Protein AF-W2S623-F1 (afdb_monomer_lite)

Organism: Cyphellophora europaea (strain CBS 101466) (NCBI:txid1220924)

pLDDT: mean 78.32, std 17.75, range [40.81, 97.12]

Radius of gyration: 12.76 Å; chains: 1; bounding box: 41×24×26 Å

Secondary structure (DSSP, 8-state):
--PPP-GGG--EEEEESSHHHHHHHHHT-SEEEPPPTT--TT---EEEEEEETTEEEEEEEPPTT--SHHHHHHHGGG-

Sequence (79 aa):
TMSSLTVQDYHIGWICALEDEMAAAIAMLDEEHSIIAGQDKQDYNSYMLGRIHQHNVVIAYMPAGVNGVVSVAIVVKNI

Structure (mmCIF, N/CA/C/O backbone):
data_AF-W2S623-F1
#
_entry.id   AF-W2S623-F1
#
loop_
_atom_site.group_PDB
_atom_site.id
_atom_site.type_symbol
_atom_site.label_atom_id
_atom_site.label_alt_id
_atom_site.label_comp_id
_atom_site.label_asym_id
_atom_site.label_entity_id
_atom_site.label_seq_id
_atom_site.pdbx_PDB_ins_code
_atom_site.Cartn_x
_atom_site.Cartn_y
_atom_site.Cartn_z
_atom_site.occupancy
_atom_site.B_iso_or_equiv
_atom_site.auth_seq_id
_atom_site.auth_comp_id
_atom_site.auth_asym_id
_atom_site.auth_atom_id
_atom_site.pdbx_PDB_model_num
ATOM 1 N N . THR A 1 1 ? -23.641 5.837 8.019 1.00 40.81 1 THR A N 1
ATOM 2 C CA . THR A 1 1 ? -22.624 6.906 8.077 1.00 40.81 1 THR A CA 1
ATOM 3 C C . THR A 1 1 ? -21.339 6.315 7.549 1.00 40.81 1 THR A C 1
ATOM 5 O O . THR A 1 1 ? -20.930 5.292 8.075 1.00 40.81 1 THR A O 1
ATOM 8 N N . MET A 1 2 ? -20.769 6.853 6.466 1.00 49.97 2 MET A N 1
ATOM 9 C CA . MET A 1 2 ? -19.445 6.413 6.004 1.00 49.97 2 MET A CA 1
ATOM 10 C C . MET A 1 2 ? -18.440 6.799 7.089 1.00 49.97 2 MET A C 1
ATOM 12 O O . MET A 1 2 ? -18.205 7.982 7.329 1.00 49.97 2 MET A O 1
ATOM 16 N N . SER A 1 3 ? -17.972 5.809 7.840 1.00 61.16 3 SER A N 1
ATOM 17 C CA . SER A 1 3 ? -16.940 5.969 8.856 1.00 61.16 3 SER A CA 1
ATOM 18 C C . SER A 1 3 ? -15.660 6.451 8.180 1.00 61.16 3 SER A C 1
ATOM 20 O O . SER A 1 3 ? -15.204 5.841 7.218 1.00 61.16 3 SER A O 1
ATOM 22 N N . SER A 1 4 ? -15.107 7.564 8.662 1.00 80.06 4 SER A N 1
ATOM 23 C CA . SER A 1 4 ? -13.804 8.049 8.209 1.00 80.06 4 SER A CA 1
ATOM 24 C C . SER A 1 4 ? -12.740 7.060 8.664 1.00 80.06 4 SER A C 1
ATOM 26 O O . SER A 1 4 ? -12.597 6.856 9.867 1.00 80.06 4 SER A O 1
ATOM 28 N N . LEU A 1 5 ? -12.011 6.475 7.717 1.00 88.19 5 LEU A N 1
ATOM 29 C CA . LEU A 1 5 ? -10.880 5.604 8.021 1.00 88.19 5 LEU A CA 1
ATOM 30 C C . LEU A 1 5 ? -9.714 6.430 8.573 1.00 88.19 5 LEU A C 1
ATOM 32 O O . LEU A 1 5 ? -9.459 7.549 8.113 1.00 88.19 5 LEU A O 1
ATOM 36 N N . THR A 1 6 ? -9.004 5.878 9.549 1.00 89.31 6 THR A N 1
ATOM 37 C CA . THR A 1 6 ? -7.767 6.431 10.103 1.00 89.31 6 THR A CA 1
ATOM 38 C C . THR A 1 6 ? -6.596 5.491 9.833 1.00 89.31 6 THR A C 1
ATOM 40 O O . THR A 1 6 ? -6.769 4.360 9.384 1.00 89.31 6 THR A O 1
ATOM 43 N N . VAL A 1 7 ? -5.370 5.946 10.105 1.00 87.38 7 VAL A N 1
ATOM 44 C CA . VAL A 1 7 ? -4.164 5.116 9.926 1.00 87.38 7 VAL A CA 1
ATOM 45 C C . VAL A 1 7 ? -4.209 3.822 10.748 1.00 87.38 7 VAL A C 1
ATOM 47 O O . VAL A 1 7 ? -3.646 2.818 10.336 1.00 87.38 7 VAL A O 1
ATOM 50 N N . GLN A 1 8 ? -4.929 3.814 11.874 1.00 89.25 8 GLN A N 1
ATOM 51 C CA . GLN A 1 8 ? -5.098 2.642 12.738 1.00 89.25 8 GLN A CA 1
ATOM 52 C C . GLN A 1 8 ? -6.009 1.565 12.134 1.00 89.25 8 GLN A C 1
ATOM 54 O O . GLN A 1 8 ? -6.016 0.444 12.629 1.00 89.25 8 GLN A O 1
ATOM 59 N N . ASP A 1 9 ? -6.762 1.874 11.077 1.00 92.31 9 ASP A N 1
ATOM 60 C CA . ASP A 1 9 ? -7.641 0.901 10.427 1.00 92.31 9 ASP A CA 1
ATOM 61 C C . ASP A 1 9 ? -6.894 -0.003 9.434 1.00 92.31 9 ASP A C 1
ATOM 63 O O . ASP A 1 9 ? -7.462 -0.986 8.949 1.00 92.31 9 ASP A O 1
ATOM 67 N N . TYR A 1 10 ? -5.626 0.296 9.137 1.00 92.12 10 TYR A N 1
ATOM 68 C CA . TYR A 1 10 ? -4.807 -0.428 8.170 1.00 92.12 10 TYR A CA 1
ATOM 69 C C . TYR A 1 10 ? -3.806 -1.322 8.880 1.00 92.12 10 TYR A C 1
ATOM 71 O O . TYR A 1 10 ? -2.944 -0.864 9.623 1.00 92.12 10 TYR A O 1
ATOM 79 N N . HIS A 1 11 ? -3.918 -2.619 8.616 1.00 93.00 11 HIS A N 1
ATOM 80 C CA . HIS A 1 11 ? -3.170 -3.644 9.343 1.00 93.00 11 HIS A CA 1
ATOM 81 C C . HIS A 1 11 ? -2.249 -4.458 8.430 1.00 93.00 11 HIS A C 1
ATOM 83 O O . HIS A 1 11 ? -1.457 -5.264 8.912 1.00 93.00 11 HIS A O 1
ATOM 89 N N . ILE A 1 12 ? -2.368 -4.273 7.113 1.00 94.81 12 ILE A N 1
ATOM 90 C CA . ILE A 1 12 ? -1.579 -4.979 6.107 1.00 94.81 12 ILE A CA 1
ATOM 91 C C . ILE A 1 12 ? -0.884 -3.942 5.228 1.00 94.81 12 ILE A C 1
ATOM 93 O O . ILE A 1 12 ? -1.541 -3.105 4.611 1.00 94.81 12 ILE A O 1
ATOM 97 N N . GLY A 1 13 ? 0.444 -4.026 5.165 1.00 92.44 13 GLY A N 1
ATOM 98 C CA . GLY A 1 13 ? 1.272 -3.290 4.216 1.00 92.44 13 GLY A CA 1
ATOM 99 C C . GLY A 1 13 ? 1.738 -4.207 3.085 1.00 92.44 13 GLY A C 1
ATOM 100 O O . GLY A 1 13 ? 2.280 -5.280 3.345 1.00 92.44 13 GLY A O 1
ATOM 101 N N . TRP A 1 14 ? 1.547 -3.785 1.839 1.00 93.44 14 TRP A N 1
ATOM 102 C CA . TRP A 1 14 ? 2.051 -4.440 0.637 1.00 93.44 14 TRP A CA 1
ATOM 103 C C . TRP A 1 14 ? 3.094 -3.540 -0.021 1.00 93.44 14 TRP A C 1
ATOM 105 O O . TRP A 1 14 ? 2.774 -2.491 -0.567 1.00 93.44 14 TRP A O 1
ATOM 115 N N . ILE A 1 15 ? 4.356 -3.956 0.018 1.00 90.31 15 ILE A N 1
ATOM 116 C CA . ILE A 1 15 ? 5.462 -3.220 -0.597 1.00 90.31 15 ILE A CA 1
ATOM 117 C C . ILE A 1 15 ? 5.675 -3.724 -2.024 1.00 90.31 15 ILE A C 1
ATOM 119 O O . ILE A 1 15 ? 5.874 -4.920 -2.227 1.00 90.31 15 ILE A O 1
ATOM 123 N N . CYS A 1 16 ? 5.666 -2.814 -2.992 1.00 87.25 16 CYS A N 1
ATOM 124 C CA . CYS A 1 16 ? 5.972 -3.094 -4.391 1.00 87.25 16 CYS A CA 1
ATOM 125 C C . CYS A 1 16 ? 7.307 -2.443 -4.756 1.00 87.25 16 CYS A C 1
ATOM 127 O O . CYS A 1 16 ? 7.489 -1.234 -4.593 1.00 87.25 16 CYS A O 1
ATOM 129 N N . ALA A 1 17 ? 8.250 -3.248 -5.239 1.00 81.00 17 ALA A N 1
ATOM 130 C CA . ALA A 1 17 ? 9.561 -2.784 -5.678 1.00 81.00 17 ALA A CA 1
ATOM 131 C C . ALA A 1 17 ? 9.563 -2.389 -7.160 1.00 81.00 17 ALA A C 1
ATOM 133 O O . ALA A 1 17 ? 10.381 -1.564 -7.569 1.00 81.00 17 ALA A O 1
ATOM 134 N N . LEU A 1 18 ? 8.668 -2.987 -7.950 1.00 82.25 18 LEU A N 1
ATOM 135 C CA . LEU A 1 18 ? 8.553 -2.787 -9.392 1.00 82.25 18 LEU A CA 1
ATOM 136 C C . LEU A 1 18 ? 7.204 -2.168 -9.771 1.00 82.25 18 LEU A C 1
ATOM 138 O O . LEU A 1 18 ? 6.191 -2.383 -9.104 1.00 82.25 18 LEU A O 1
ATOM 142 N N . GLU A 1 19 ? 7.182 -1.451 -10.896 1.00 82.44 19 GLU A N 1
ATOM 143 C CA . GLU A 1 19 ? 5.948 -0.879 -11.452 1.00 82.44 19 GLU A CA 1
ATOM 144 C C . GLU A 1 19 ? 4.909 -1.963 -11.776 1.00 82.44 19 GLU A C 1
ATOM 146 O O . GLU A 1 19 ? 3.727 -1.770 -11.505 1.00 82.44 19 GLU A O 1
ATOM 151 N N . ASP A 1 20 ? 5.343 -3.127 -12.271 1.00 86.31 20 ASP A N 1
ATOM 152 C CA . ASP A 1 20 ? 4.448 -4.253 -12.572 1.00 86.31 20 ASP A CA 1
ATOM 153 C C . ASP A 1 20 ? 3.799 -4.836 -11.304 1.00 86.31 20 ASP A C 1
ATOM 155 O O . ASP A 1 20 ? 2.622 -5.199 -11.310 1.00 86.31 20 ASP A O 1
ATOM 159 N N . GLU A 1 21 ? 4.546 -4.895 -10.196 1.00 89.62 21 GLU A N 1
ATOM 160 C CA . GLU A 1 21 ? 4.028 -5.350 -8.899 1.00 89.62 21 GLU A CA 1
ATOM 161 C C . GLU A 1 21 ? 3.010 -4.355 -8.346 1.00 89.62 21 GLU A C 1
ATOM 163 O O . GLU A 1 21 ? 1.942 -4.759 -7.891 1.00 89.62 21 GLU A O 1
ATOM 168 N N . MET A 1 22 ? 3.317 -3.057 -8.441 1.00 89.12 22 MET A N 1
ATOM 169 C CA . MET A 1 22 ? 2.396 -1.988 -8.068 1.00 89.12 22 MET A CA 1
ATOM 170 C C . MET A 1 22 ? 1.111 -2.083 -8.894 1.00 89.12 22 MET A C 1
ATOM 172 O O . MET A 1 22 ? 0.024 -2.094 -8.323 1.00 89.12 22 MET A O 1
ATOM 176 N N . ALA A 1 23 ? 1.215 -2.194 -10.220 1.00 90.31 23 ALA A N 1
ATOM 177 C CA . ALA A 1 23 ? 0.057 -2.298 -11.102 1.00 90.31 23 ALA A CA 1
ATOM 178 C C . ALA A 1 23 ? -0.820 -3.509 -10.749 1.00 90.31 23 ALA A C 1
ATOM 180 O O . ALA A 1 23 ? -2.043 -3.386 -10.684 1.00 90.31 23 ALA A O 1
ATOM 181 N N . ALA A 1 24 ? -0.203 -4.660 -10.465 1.00 94.44 24 ALA A N 1
ATOM 182 C CA . ALA A 1 24 ? -0.921 -5.850 -10.028 1.00 94.44 24 ALA A CA 1
ATOM 183 C C . ALA A 1 24 ? -1.597 -5.652 -8.661 1.00 94.44 24 ALA A C 1
ATOM 185 O O . ALA A 1 24 ? -2.775 -5.967 -8.521 1.00 94.44 24 ALA A O 1
ATOM 186 N N . ALA A 1 25 ? -0.890 -5.101 -7.670 1.00 94.25 25 ALA A N 1
ATOM 187 C CA . ALA A 1 25 ? -1.427 -4.867 -6.330 1.00 94.25 25 ALA A CA 1
ATOM 188 C C . ALA A 1 25 ? -2.617 -3.895 -6.352 1.00 94.25 25 ALA A C 1
ATOM 190 O O . ALA A 1 25 ? -3.641 -4.153 -5.722 1.00 94.25 25 ALA A O 1
ATOM 191 N N . ILE A 1 26 ? -2.504 -2.815 -7.130 1.00 93.19 26 ILE A N 1
ATOM 192 C CA . ILE A 1 26 ? -3.581 -1.848 -7.360 1.00 93.19 26 ILE A CA 1
ATOM 193 C C . ILE A 1 26 ? -4.790 -2.535 -8.006 1.00 93.19 26 ILE A C 1
ATOM 195 O O . ILE A 1 26 ? -5.911 -2.381 -7.530 1.00 93.19 26 ILE A O 1
ATOM 199 N N . ALA A 1 27 ? -4.568 -3.343 -9.046 1.00 95.69 27 ALA A N 1
ATOM 200 C CA . ALA A 1 27 ? -5.638 -4.059 -9.739 1.00 95.69 27 ALA A CA 1
ATOM 201 C C . ALA A 1 27 ? -6.356 -5.104 -8.863 1.00 95.69 27 ALA A C 1
ATOM 203 O O . ALA A 1 27 ? -7.447 -5.547 -9.219 1.00 95.69 27 ALA A O 1
ATOM 204 N N . MET A 1 28 ? -5.756 -5.512 -7.739 1.00 96.81 28 MET A N 1
ATOM 205 C CA . MET A 1 28 ? -6.364 -6.432 -6.774 1.00 96.81 28 MET A CA 1
ATOM 206 C C . MET A 1 28 ? -7.255 -5.743 -5.731 1.00 96.81 28 MET A C 1
ATOM 208 O O . MET A 1 28 ? -7.884 -6.446 -4.940 1.00 96.81 28 MET A O 1
ATOM 212 N N . LEU A 1 29 ? -7.319 -4.409 -5.697 1.00 97.00 29 LEU A N 1
ATOM 213 C CA . LEU A 1 29 ? -8.196 -3.690 -4.776 1.00 97.00 29 LEU A CA 1
ATOM 214 C C . LEU A 1 29 ? -9.670 -3.843 -5.175 1.00 97.00 29 LEU A C 1
ATOM 216 O O . LEU A 1 29 ? -10.055 -3.588 -6.313 1.00 97.00 29 LEU A O 1
ATOM 220 N N . ASP A 1 30 ? -10.507 -4.184 -4.198 1.00 97.12 30 ASP A N 1
ATOM 221 C CA . ASP A 1 30 ? -11.965 -4.127 -4.332 1.00 97.12 30 ASP A CA 1
ATOM 222 C C . ASP A 1 30 ? -12.486 -2.686 -4.194 1.00 97.12 30 ASP A C 1
ATOM 224 O O . ASP A 1 30 ? -13.548 -2.343 -4.714 1.00 97.12 30 ASP A O 1
ATOM 228 N N . GLU A 1 31 ? -11.765 -1.851 -3.441 1.00 95.56 31 GLU A N 1
ATOM 229 C CA . GLU A 1 31 ? -12.097 -0.454 -3.160 1.00 95.56 31 GLU A CA 1
ATOM 230 C C . GLU A 1 31 ? -10.814 0.359 -2.961 1.00 95.56 31 GLU A C 1
ATOM 232 O O . GLU A 1 31 ? -9.906 -0.079 -2.253 1.00 95.56 31 GLU A O 1
ATOM 237 N N . GLU A 1 32 ? -10.755 1.551 -3.553 1.00 94.69 32 GLU A N 1
ATOM 238 C CA . GLU A 1 32 ? -9.713 2.544 -3.285 1.00 94.69 32 GLU A CA 1
ATOM 239 C C . GLU A 1 32 ? -10.194 3.526 -2.213 1.00 94.69 32 GLU A C 1
ATOM 241 O O . GLU A 1 32 ? -11.315 4.038 -2.265 1.00 94.69 32 GLU A O 1
ATOM 246 N N . HIS A 1 33 ? -9.334 3.816 -1.243 1.00 92.81 33 HIS A N 1
ATOM 247 C CA . HIS A 1 33 ? -9.601 4.774 -0.181 1.00 92.81 33 HIS A CA 1
ATOM 248 C C . HIS A 1 33 ? -8.833 6.076 -0.425 1.00 92.81 33 HIS A C 1
ATOM 250 O O . HIS A 1 33 ? -7.716 6.086 -0.944 1.00 92.81 33 HIS A O 1
ATOM 256 N N . SER A 1 34 ? -9.411 7.194 0.011 1.00 86.88 34 SER A N 1
ATOM 257 C CA . SER A 1 34 ? -8.722 8.486 0.004 1.00 86.88 34 SER A CA 1
ATOM 258 C C . SER A 1 34 ? -7.463 8.455 0.870 1.00 86.88 34 SER A C 1
ATOM 260 O O . SER A 1 34 ? -7.434 7.801 1.913 1.00 86.88 34 SER A O 1
ATOM 262 N N . ILE A 1 35 ? -6.454 9.240 0.482 1.00 77.50 35 ILE A N 1
ATOM 263 C CA . ILE A 1 35 ? -5.257 9.464 1.300 1.00 77.50 35 ILE A CA 1
ATOM 264 C C . ILE A 1 35 ? -5.670 9.952 2.691 1.00 77.50 35 ILE A C 1
ATOM 266 O O . ILE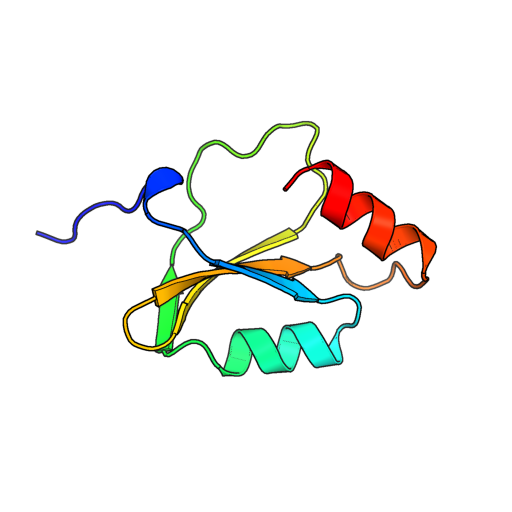 A 1 35 ? -6.440 10.906 2.834 1.00 77.50 35 ILE A O 1
ATOM 270 N N . ILE A 1 36 ? -5.130 9.300 3.717 1.00 74.44 36 ILE A N 1
ATOM 271 C CA . ILE A 1 36 ? -5.384 9.650 5.111 1.00 74.44 36 ILE A CA 1
ATOM 272 C C . ILE A 1 36 ? -4.364 10.696 5.552 1.00 74.44 36 ILE A C 1
ATOM 274 O O . ILE A 1 36 ? -3.166 10.578 5.299 1.00 74.44 36 ILE A O 1
ATOM 278 N N . ALA A 1 37 ? -4.846 11.744 6.218 1.00 70.12 37 ALA A N 1
ATOM 279 C CA . ALA A 1 37 ? -3.991 12.781 6.776 1.00 70.12 37 ALA A CA 1
ATOM 280 C C . ALA A 1 37 ? -3.077 12.198 7.868 1.00 70.12 37 ALA A C 1
ATOM 282 O O . ALA A 1 37 ? -3.553 11.501 8.762 1.00 70.12 37 ALA A O 1
ATOM 283 N N . GLY A 1 38 ? -1.781 12.524 7.827 1.00 69.06 38 GLY A N 1
ATOM 284 C CA . GLY A 1 38 ? -0.829 12.124 8.872 1.00 69.06 38 GLY A CA 1
ATOM 285 C C . GLY A 1 38 ? 0.478 11.498 8.392 1.00 69.06 38 GLY A C 1
ATOM 286 O O . GLY A 1 38 ? 1.279 11.120 9.239 1.00 69.06 38 GLY A O 1
ATOM 287 N N . GLN A 1 39 ? 0.721 11.409 7.080 1.00 71.88 39 GLN A N 1
ATOM 288 C CA . GLN A 1 39 ? 2.030 11.004 6.560 1.00 71.88 39 GLN A CA 1
ATOM 289 C C . GLN A 1 39 ? 3.129 11.949 7.076 1.00 71.88 39 GLN A C 1
ATOM 291 O O . GLN A 1 39 ? 2.965 13.176 7.062 1.00 71.88 39 GLN A O 1
ATOM 296 N N . ASP A 1 40 ? 4.241 11.378 7.546 1.00 75.81 40 ASP A N 1
ATOM 297 C CA . ASP A 1 40 ? 5.403 12.161 7.961 1.00 75.81 40 ASP A CA 1
ATOM 298 C C . ASP A 1 40 ? 5.940 12.950 6.757 1.00 75.81 40 ASP A C 1
ATOM 300 O O . ASP A 1 40 ? 6.048 12.438 5.646 1.00 75.81 40 ASP A O 1
ATOM 304 N N . LYS A 1 41 ? 6.311 14.215 6.968 1.00 74.94 41 LYS A N 1
ATOM 305 C CA . LYS A 1 41 ? 6.889 15.067 5.918 1.00 74.94 41 LYS A CA 1
ATOM 306 C C . LYS A 1 41 ? 8.244 14.561 5.414 1.00 74.94 41 LYS A C 1
ATOM 308 O O . LYS A 1 41 ? 8.699 15.014 4.367 1.00 74.94 41 LYS A O 1
ATOM 313 N N . GLN A 1 42 ? 8.910 13.704 6.183 1.00 75.88 42 GLN A N 1
ATOM 314 C CA . GLN A 1 42 ? 10.165 13.049 5.815 1.00 75.88 42 GLN A CA 1
ATOM 315 C C . GLN A 1 42 ? 9.943 11.698 5.129 1.00 75.88 42 GLN A C 1
ATOM 317 O O . GLN A 1 42 ? 10.913 11.054 4.725 1.00 75.88 42 GLN A O 1
ATOM 322 N N . ASP A 1 43 ? 8.689 11.262 4.999 1.00 75.25 43 ASP A N 1
ATOM 323 C CA . ASP A 1 43 ? 8.361 10.056 4.269 1.00 75.25 43 ASP A CA 1
ATOM 324 C C . ASP A 1 43 ? 8.138 10.369 2.789 1.00 75.25 43 ASP A C 1
ATOM 326 O O . ASP A 1 43 ? 7.139 10.963 2.389 1.00 75.25 43 ASP A O 1
ATOM 330 N N . TYR A 1 44 ? 9.111 9.970 1.975 1.00 72.12 44 TYR A N 1
ATOM 331 C CA . TYR A 1 44 ? 9.111 10.177 0.529 1.00 72.12 44 TYR A CA 1
ATOM 332 C C . TYR A 1 44 ? 8.492 9.005 -0.243 1.00 72.12 44 TYR A C 1
ATOM 334 O O . TYR A 1 44 ? 8.512 9.008 -1.476 1.00 72.12 44 TYR A O 1
ATOM 342 N N . ASN A 1 45 ? 7.968 7.995 0.456 1.00 75.81 45 ASN A N 1
ATOM 343 C CA . ASN A 1 45 ? 7.291 6.872 -0.174 1.00 75.81 45 ASN A CA 1
ATOM 344 C C . ASN A 1 45 ? 5.937 7.303 -0.751 1.00 75.81 45 ASN A C 1
ATOM 346 O O . ASN A 1 45 ? 5.262 8.195 -0.230 1.00 75.81 45 ASN A O 1
ATOM 350 N N . SER A 1 46 ? 5.532 6.644 -1.837 1.00 81.50 46 SER A N 1
ATOM 351 C CA . SER A 1 46 ? 4.174 6.757 -2.364 1.00 81.50 46 SER A CA 1
ATOM 352 C C . SER A 1 46 ? 3.318 5.633 -1.804 1.00 81.50 46 SER A C 1
ATOM 354 O O . SER A 1 46 ? 3.770 4.492 -1.697 1.00 81.50 46 SER A O 1
ATOM 356 N N . TYR A 1 47 ? 2.077 5.962 -1.457 1.00 87.06 47 TYR A N 1
ATOM 357 C CA . TYR A 1 47 ? 1.129 5.006 -0.908 1.00 87.06 47 TYR A CA 1
ATOM 358 C C . TYR A 1 47 ? -0.183 5.049 -1.666 1.00 87.06 47 TYR A C 1
ATOM 360 O O . TYR A 1 47 ? -0.694 6.123 -1.986 1.00 87.06 47 TYR A O 1
ATOM 368 N N . MET A 1 48 ? -0.759 3.871 -1.869 1.00 90.94 48 MET A N 1
ATOM 369 C CA . MET A 1 48 ? -2.157 3.714 -2.225 1.00 90.94 48 MET A CA 1
ATOM 370 C C . MET A 1 48 ? -2.884 2.979 -1.112 1.00 90.94 48 MET A C 1
ATOM 372 O O . MET A 1 48 ? -2.360 2.027 -0.539 1.00 90.94 48 MET A O 1
ATOM 376 N N . LEU A 1 49 ? -4.082 3.438 -0.781 1.00 93.56 49 LEU A N 1
ATOM 377 C CA . LEU A 1 49 ? -4.888 2.875 0.290 1.00 93.56 49 LEU A CA 1
ATOM 378 C C . LEU A 1 49 ? -6.115 2.223 -0.321 1.00 93.56 49 LEU A C 1
ATOM 380 O O . LEU A 1 49 ? -6.716 2.769 -1.243 1.00 93.56 49 LEU A O 1
ATOM 384 N N . GLY A 1 50 ? -6.508 1.074 0.205 1.00 95.25 50 GLY A N 1
ATOM 385 C CA . GLY A 1 50 ? -7.707 0.416 -0.275 1.00 95.25 50 GLY A CA 1
ATOM 386 C C . GLY A 1 50 ? -8.098 -0.785 0.554 1.00 95.25 50 GLY A C 1
ATOM 387 O O . GLY A 1 50 ? -7.615 -0.987 1.672 1.00 95.25 50 GLY A O 1
ATOM 388 N N . ARG A 1 51 ? -8.984 -1.591 -0.017 1.00 96.88 51 ARG A N 1
ATOM 389 C CA . ARG A 1 51 ? -9.486 -2.813 0.590 1.00 96.88 51 ARG A CA 1
ATOM 390 C C . ARG A 1 51 ? -9.335 -3.986 -0.363 1.00 96.88 51 ARG A C 1
ATOM 392 O O . ARG A 1 51 ? -9.712 -3.894 -1.525 1.00 96.88 51 ARG A O 1
ATOM 399 N N . ILE A 1 52 ? -8.828 -5.097 0.161 1.00 97.00 52 ILE A N 1
ATOM 400 C CA . ILE A 1 52 ? -8.892 -6.412 -0.478 1.00 97.00 52 ILE A CA 1
ATOM 401 C C . ILE A 1 52 ? -9.719 -7.298 0.442 1.00 97.00 52 ILE A C 1
ATOM 403 O O . ILE A 1 52 ? -9.346 -7.585 1.582 1.00 97.00 52 ILE A O 1
ATOM 407 N N . HIS A 1 53 ? -10.878 -7.714 -0.037 1.00 95.25 53 HIS A N 1
ATOM 408 C CA . HIS A 1 53 ? -11.887 -8.436 0.709 1.00 95.25 53 HIS A CA 1
ATOM 409 C C . HIS A 1 53 ? -12.292 -7.718 2.014 1.00 95.25 53 HIS A C 1
ATOM 411 O O . HIS A 1 53 ? -12.913 -6.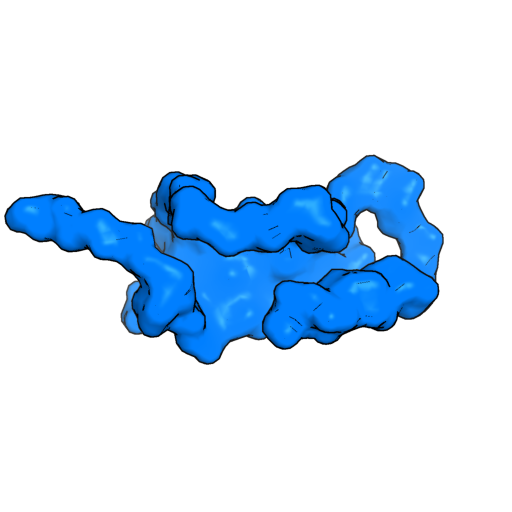654 1.981 1.00 95.25 53 HIS A O 1
ATOM 417 N N . GLN A 1 54 ? -11.968 -8.294 3.174 1.00 95.56 54 GLN A N 1
ATOM 418 C CA . GLN A 1 54 ? -12.263 -7.730 4.499 1.00 95.56 54 GLN A CA 1
ATOM 419 C C . GLN A 1 54 ? -11.072 -6.972 5.103 1.00 95.56 54 GLN A C 1
ATOM 421 O O . GLN A 1 54 ? -11.122 -6.573 6.265 1.00 95.56 54 GLN A O 1
ATOM 426 N N . HIS A 1 55 ? -9.995 -6.786 4.341 1.00 95.94 55 HIS A N 1
ATOM 427 C CA . HIS A 1 55 ? -8.748 -6.231 4.839 1.00 95.94 55 HIS A CA 1
ATOM 428 C C . HIS A 1 55 ? -8.459 -4.866 4.233 1.00 95.94 55 HIS A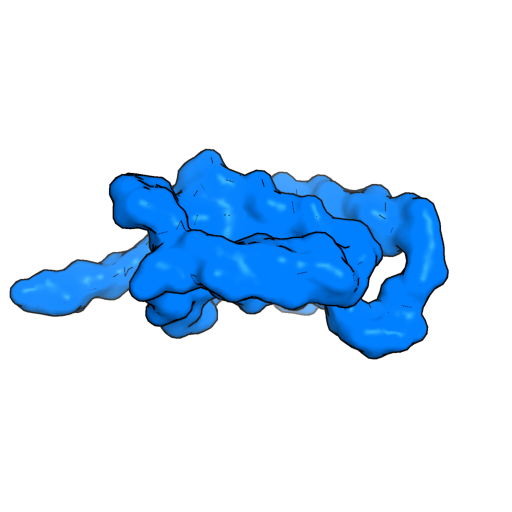 C 1
ATOM 430 O O . HIS A 1 55 ? -8.384 -4.731 3.014 1.00 95.94 55 HIS A O 1
ATOM 436 N N . ASN A 1 56 ? -8.226 -3.875 5.090 1.00 95.38 56 ASN A N 1
ATOM 437 C CA . ASN A 1 56 ? -7.683 -2.588 4.673 1.00 95.38 56 ASN A CA 1
ATOM 438 C C . ASN A 1 56 ? -6.171 -2.727 4.471 1.00 95.38 56 ASN A C 1
ATOM 440 O O . ASN A 1 56 ? -5.452 -3.149 5.386 1.00 95.38 56 ASN A O 1
ATOM 444 N N . VAL A 1 57 ? -5.708 -2.382 3.272 1.00 95.44 57 VAL A N 1
ATOM 445 C CA . VAL A 1 57 ? -4.332 -2.579 2.811 1.00 95.44 57 VAL A CA 1
ATOM 446 C C . VAL A 1 57 ? -3.714 -1.235 2.437 1.00 95.44 57 VAL A C 1
ATOM 448 O O . VAL A 1 57 ? -4.353 -0.402 1.792 1.00 95.44 57 VAL A O 1
ATOM 451 N N . VAL A 1 58 ? -2.462 -1.036 2.846 1.00 93.56 58 VAL A N 1
ATOM 452 C CA . VAL A 1 58 ? -1.590 0.040 2.365 1.00 93.56 58 VAL A CA 1
ATOM 453 C C . VAL A 1 58 ? -0.641 -0.546 1.333 1.00 93.56 58 VAL A C 1
ATOM 455 O O . VAL A 1 58 ? 0.148 -1.422 1.664 1.00 93.56 58 VAL A O 1
ATOM 458 N N . ILE A 1 59 ? -0.683 -0.065 0.098 1.00 92.94 59 ILE A N 1
ATOM 459 C CA . ILE A 1 59 ? 0.281 -0.415 -0.943 1.00 92.94 59 ILE A CA 1
ATOM 460 C C . ILE A 1 59 ? 1.363 0.660 -0.950 1.00 92.94 59 ILE A C 1
ATOM 462 O O . ILE A 1 59 ? 1.104 1.788 -1.357 1.00 92.94 59 ILE A O 1
ATOM 466 N N . ALA A 1 60 ? 2.563 0.319 -0.496 1.00 89.50 60 ALA A N 1
ATOM 467 C CA . ALA A 1 60 ? 3.731 1.18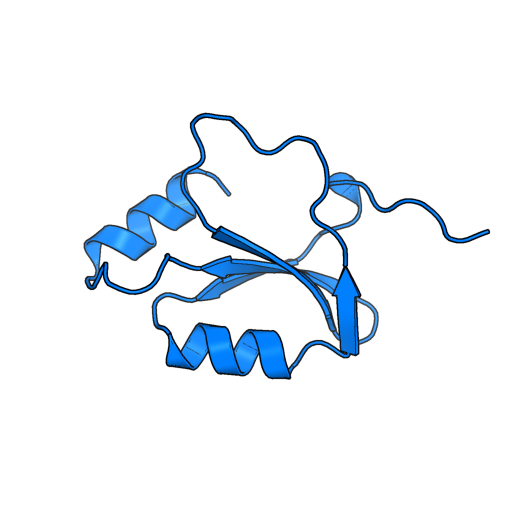5 -0.561 1.00 89.50 60 ALA A CA 1
ATOM 468 C C . ALA A 1 60 ? 4.497 0.901 -1.853 1.00 89.50 60 ALA A C 1
ATOM 470 O O . ALA A 1 60 ? 4.852 -0.245 -2.130 1.00 89.50 60 ALA A O 1
ATOM 471 N N . TYR A 1 61 ? 4.771 1.930 -2.639 1.00 82.44 61 TYR A N 1
ATOM 472 C CA . TYR A 1 61 ? 5.513 1.799 -3.885 1.00 82.44 61 TYR A CA 1
ATOM 473 C C . TYR A 1 61 ? 6.391 3.022 -4.121 1.00 82.44 61 TYR A C 1
ATOM 475 O O . TYR A 1 61 ? 6.280 4.063 -3.466 1.00 82.44 61 TYR A O 1
ATOM 483 N N . MET A 1 62 ? 7.304 2.881 -5.068 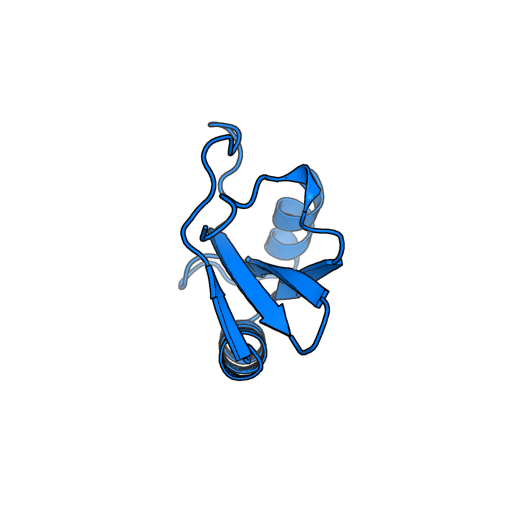1.00 71.12 62 MET A N 1
ATOM 484 C CA . MET A 1 62 ? 8.220 3.942 -5.431 1.00 71.12 62 MET A CA 1
ATOM 485 C C . MET A 1 62 ? 7.721 4.695 -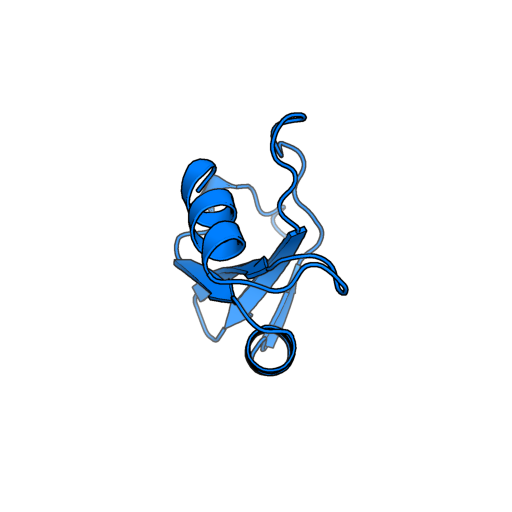6.671 1.00 71.12 62 MET A C 1
ATOM 487 O O . MET A 1 62 ? 7.257 4.051 -7.612 1.00 71.12 62 MET A O 1
ATOM 491 N N . PRO A 1 63 ? 7.836 6.035 -6.717 1.00 62.59 63 PRO A N 1
ATOM 492 C CA . PRO A 1 63 ? 7.513 6.799 -7.915 1.00 62.59 63 PRO A CA 1
ATOM 493 C C . PRO A 1 63 ? 8.297 6.306 -9.138 1.00 62.59 63 PRO A C 1
ATOM 495 O O . PRO A 1 63 ? 9.496 6.027 -9.044 1.00 62.59 63 PRO A O 1
ATOM 498 N N . ALA A 1 64 ? 7.621 6.254 -10.286 1.00 53.28 64 ALA A N 1
ATOM 499 C CA . ALA A 1 64 ? 8.201 5.862 -11.567 1.00 53.28 64 ALA A CA 1
ATOM 500 C C . ALA A 1 64 ? 9.516 6.612 -11.863 1.00 53.28 64 ALA A C 1
ATOM 502 O O . ALA A 1 64 ? 9.606 7.831 -11.694 1.00 53.28 64 ALA A O 1
ATOM 503 N N . GLY A 1 65 ? 10.537 5.884 -12.328 1.00 52.84 65 GLY A N 1
ATOM 504 C CA . GLY A 1 65 ? 11.839 6.445 -12.726 1.00 52.84 65 GLY A CA 1
ATOM 505 C C . GLY A 1 65 ? 12.984 6.296 -11.716 1.00 52.84 65 GLY A C 1
ATOM 506 O O . GLY A 1 65 ? 14.112 6.685 -12.022 1.00 52.84 65 GLY A O 1
ATOM 507 N N . VAL A 1 66 ? 12.746 5.690 -10.551 1.00 52.19 66 VAL A N 1
ATOM 508 C CA . VAL A 1 66 ? 13.801 5.289 -9.610 1.00 52.19 66 VAL A CA 1
ATOM 509 C C . VAL A 1 66 ? 13.879 3.759 -9.632 1.00 52.19 66 VAL A C 1
ATOM 511 O O . VAL A 1 66 ? 12.945 3.095 -9.222 1.00 52.19 66 VAL A O 1
ATOM 514 N N . ASN A 1 67 ? 14.963 3.176 -10.150 1.00 45.81 67 ASN A N 1
ATOM 515 C CA . ASN A 1 67 ? 15.134 1.718 -10.262 1.00 45.81 67 ASN A CA 1
ATOM 516 C C . ASN A 1 67 ? 16.319 1.244 -9.405 1.00 45.81 67 ASN A C 1
ATOM 518 O O . ASN A 1 67 ? 17.411 1.801 -9.513 1.00 45.81 67 ASN A O 1
ATOM 522 N N . GLY A 1 68 ? 16.141 0.176 -8.616 1.00 47.44 68 GLY A N 1
ATOM 523 C CA . GLY A 1 68 ? 17.249 -0.570 -8.001 1.00 47.44 68 GLY A CA 1
ATOM 524 C C . GLY A 1 68 ? 16.995 -1.104 -6.584 1.00 47.44 68 GLY A C 1
ATOM 525 O O . GLY A 1 68 ? 16.198 -0.568 -5.825 1.00 47.44 68 GLY A O 1
ATOM 526 N N . VAL A 1 69 ? 17.748 -2.144 -6.202 1.00 45.75 69 VAL A N 1
ATOM 527 C CA . VAL A 1 69 ? 17.701 -2.853 -4.897 1.00 45.75 69 VAL A CA 1
ATOM 528 C C . VAL A 1 69 ? 17.883 -1.913 -3.687 1.00 45.75 69 VAL A C 1
ATOM 530 O O . VAL A 1 69 ? 17.400 -2.192 -2.593 1.00 45.75 69 VAL A O 1
ATOM 533 N N . VAL A 1 70 ? 18.538 -0.766 -3.892 1.00 46.50 70 VAL A N 1
ATOM 534 C CA . VAL A 1 70 ? 18.728 0.290 -2.882 1.00 46.50 70 VAL A CA 1
ATOM 535 C C . VAL A 1 70 ? 17.404 0.971 -2.504 1.00 46.50 70 VAL A C 1
ATOM 537 O O . VAL A 1 70 ? 17.246 1.400 -1.365 1.00 46.50 70 VAL A O 1
ATOM 540 N N . SER A 1 71 ? 16.425 1.017 -3.409 1.00 51.00 71 SER A N 1
ATOM 541 C CA . SER A 1 71 ? 15.136 1.666 -3.164 1.00 51.00 71 SER A CA 1
ATOM 542 C C . SER A 1 71 ? 14.199 0.901 -2.246 1.00 51.00 71 SER A C 1
ATOM 544 O O . SER A 1 71 ? 13.475 1.518 -1.470 1.00 51.00 71 SER A O 1
ATOM 546 N N . VAL A 1 72 ? 14.222 -0.433 -2.284 1.00 43.69 72 VAL A N 1
ATOM 547 C CA . VAL A 1 72 ? 13.370 -1.255 -1.405 1.00 43.69 72 VAL A CA 1
ATOM 548 C C . VAL A 1 72 ? 13.763 -1.046 0.060 1.00 43.69 72 VAL A C 1
ATOM 550 O O . VAL A 1 72 ? 12.904 -0.956 0.933 1.00 43.69 72 VAL A O 1
ATOM 553 N N . ALA A 1 73 ? 15.061 -0.872 0.332 1.00 50.59 73 ALA A N 1
ATOM 554 C CA . ALA A 1 73 ? 15.562 -0.571 1.671 1.00 50.59 73 ALA A CA 1
ATOM 555 C C . ALA A 1 73 ? 15.112 0.807 2.195 1.00 50.59 73 ALA A C 1
ATOM 557 O O . ALA A 1 73 ? 15.009 0.989 3.407 1.00 50.59 73 ALA A O 1
ATOM 558 N N . ILE A 1 74 ? 14.832 1.770 1.306 1.00 51.03 74 ILE A N 1
ATOM 559 C CA . ILE A 1 74 ? 14.301 3.088 1.686 1.00 51.03 74 ILE A CA 1
ATOM 560 C C . ILE A 1 74 ? 12.821 2.976 2.042 1.00 51.03 74 ILE A C 1
ATOM 562 O O . ILE A 1 74 ? 12.422 3.508 3.076 1.00 51.03 74 ILE A O 1
ATOM 566 N N . VAL A 1 75 ? 12.035 2.234 1.252 1.00 51.62 75 VAL A N 1
ATOM 567 C CA . VAL A 1 75 ? 10.602 2.054 1.528 1.00 51.62 75 VAL A CA 1
ATOM 568 C C . VAL A 1 75 ? 10.392 1.421 2.903 1.00 51.62 75 VAL A C 1
ATOM 570 O O . VAL A 1 75 ? 9.597 1.927 3.684 1.00 51.62 75 VAL A O 1
ATOM 573 N N . VAL A 1 76 ? 11.197 0.411 3.253 1.00 55.22 76 VAL A N 1
ATOM 574 C CA . VAL A 1 76 ? 11.153 -0.276 4.559 1.00 55.22 76 VAL A CA 1
ATOM 575 C C . VAL A 1 76 ? 11.534 0.623 5.743 1.00 55.22 76 VAL A C 1
ATOM 577 O O . VAL A 1 76 ? 11.150 0.335 6.872 1.00 55.22 76 VAL A O 1
ATOM 580 N N . LYS A 1 77 ? 12.264 1.725 5.531 1.00 53.72 77 LYS A N 1
ATOM 581 C CA . LYS A 1 77 ? 12.741 2.573 6.635 1.00 53.72 77 LYS A CA 1
ATOM 582 C C . LYS A 1 77 ? 11.613 3.328 7.357 1.00 53.72 77 LYS A C 1
ATOM 584 O O . LYS A 1 77 ? 11.804 3.696 8.513 1.00 53.72 77 LYS A O 1
ATOM 589 N N . ASN A 1 78 ? 10.479 3.554 6.692 1.00 50.06 78 ASN A N 1
ATOM 590 C CA . ASN A 1 78 ? 9.399 4.419 7.181 1.00 50.06 78 ASN A CA 1
ATOM 591 C C . ASN A 1 78 ? 8.046 3.696 7.344 1.00 50.06 78 ASN A C 1
ATOM 593 O O . ASN A 1 78 ? 7.020 4.367 7.425 1.00 50.06 78 ASN A O 1
ATOM 597 N N . ILE A 1 79 ? 8.039 2.357 7.357 1.00 50.91 79 ILE A N 1
ATOM 598 C CA . ILE A 1 79 ? 6.830 1.537 7.574 1.00 50.91 79 ILE A CA 1
ATOM 599 C C . ILE A 1 79 ? 6.626 1.285 9.066 1.00 50.91 79 ILE A C 1
ATOM 601 O O . ILE A 1 79 ? 7.635 0.986 9.746 1.00 50.91 79 ILE A O 1
#

InterPro domains:
  IPR035994 Nucleoside phosphorylase superfamily [G3DSA:3.40.50.1580] (1-79)
  IPR035994 Nucleoside phosphorylase superfamily [SSF53167] (9-76)
  IPR053137 Nucleotide-binding leucine-rich repeat (NLR)-like [PTHR46082] (1-78)

Foldseek 3Di:
DPDDDAPVQADAEAEDQDPVSVVVVVVQFPFWDDDHPDDDPPQPWDWTWGDRPPHTYIYTYHPPPDHDPVVSVSSVVRD